Protein AF-Q4C1K3-F1 (afdb_monomer_lite)

pLDDT: mean 88.49, std 7.33, range [53.03, 94.69]

Organism: NCBI:txid165597

Structure (mmCIF, N/CA/C/O backbone):
data_AF-Q4C1K3-F1
#
_entry.id   AF-Q4C1K3-F1
#
loop_
_atom_site.group_PDB
_atom_site.id
_atom_site.type_symbol
_atom_site.label_atom_id
_atom_site.label_alt_id
_atom_site.label_comp_id
_atom_site.label_asym_id
_atom_site.label_entity_id
_atom_site.label_seq_id
_atom_site.pdbx_PDB_ins_code
_atom_site.Cartn_x
_atom_site.Cartn_y
_atom_site.Cartn_z
_atom_site.occupancy
_atom_site.B_iso_or_equiv
_atom_site.auth_seq_id
_atom_site.auth_comp_id
_atom_site.auth_asym_id
_atom_site.auth_atom_id
_atom_site.pdbx_PDB_model_num
ATOM 1 N N . MET A 1 1 ? -13.192 6.626 22.753 1.00 61.56 1 MET A N 1
ATOM 2 C CA . MET A 1 1 ? -11.757 6.448 22.426 1.00 61.56 1 MET A CA 1
ATOM 3 C C . MET A 1 1 ? -11.538 5.294 21.446 1.00 61.56 1 MET A C 1
ATOM 5 O O . MET A 1 1 ? -10.923 5.514 20.414 1.00 61.56 1 MET A O 1
ATOM 9 N N . THR A 1 2 ? -12.103 4.106 21.692 1.00 73.88 2 THR A N 1
ATOM 10 C CA . THR A 1 2 ? -11.892 2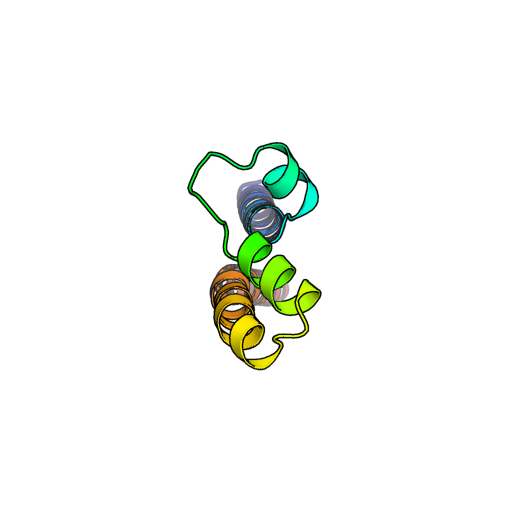.889 20.877 1.00 73.88 2 THR A CA 1
ATOM 11 C C . THR A 1 2 ? -12.230 3.031 19.386 1.00 73.88 2 THR A C 1
ATOM 13 O O . THR A 1 2 ? -11.470 2.552 18.554 1.00 73.88 2 THR A O 1
ATOM 16 N N . GLY A 1 3 ? -13.312 3.739 19.029 1.00 81.12 3 GLY A N 1
ATOM 17 C CA . GLY A 1 3 ? -13.677 3.961 17.620 1.00 81.12 3 GLY A CA 1
ATOM 18 C C . GLY A 1 3 ? -12.629 4.756 16.832 1.00 81.12 3 GLY A C 1
ATOM 19 O O . GLY A 1 3 ? -12.310 4.395 15.709 1.00 81.12 3 GLY A O 1
ATOM 20 N N . GLY A 1 4 ? -12.025 5.781 17.444 1.00 87.00 4 GLY A N 1
ATOM 21 C CA . GLY A 1 4 ? -10.969 6.573 16.803 1.00 87.00 4 GLY A CA 1
ATOM 22 C C . GLY A 1 4 ? -9.665 5.793 16.617 1.00 87.00 4 GLY A C 1
ATOM 23 O O . GLY A 1 4 ? -9.014 5.935 15.587 1.00 87.00 4 GLY A O 1
ATOM 24 N N . ILE A 1 5 ? -9.315 4.927 17.574 1.00 89.88 5 ILE A N 1
ATOM 25 C CA . ILE A 1 5 ? -8.138 4.048 17.472 1.00 89.88 5 ILE A CA 1
ATOM 26 C C . ILE A 1 5 ? -8.316 3.051 16.327 1.00 89.88 5 ILE A C 1
ATOM 28 O O . ILE A 1 5 ? -7.409 2.881 15.518 1.00 89.88 5 ILE A O 1
ATOM 32 N N . LEU A 1 6 ? -9.489 2.422 16.230 1.00 87.12 6 LEU A N 1
ATOM 33 C CA . LEU A 1 6 ? -9.777 1.460 15.170 1.00 87.12 6 LEU A CA 1
ATOM 34 C C . LEU A 1 6 ? -9.741 2.125 13.786 1.00 87.12 6 LEU A C 1
ATOM 36 O O . LEU A 1 6 ? -9.105 1.597 12.877 1.00 87.12 6 LEU A O 1
ATOM 40 N N . THR A 1 7 ? -10.314 3.325 13.657 1.00 88.31 7 THR A N 1
ATOM 41 C CA . THR A 1 7 ? -10.196 4.129 12.434 1.00 88.31 7 THR A CA 1
ATOM 42 C C . THR A 1 7 ? -8.746 4.462 12.097 1.00 88.31 7 THR A C 1
ATOM 44 O O . THR A 1 7 ? -8.335 4.285 10.954 1.00 88.31 7 THR A O 1
ATOM 47 N N . GLY A 1 8 ? -7.951 4.889 13.082 1.00 91.00 8 GLY A N 1
ATOM 48 C CA . GLY A 1 8 ? -6.531 5.185 12.890 1.00 91.00 8 GLY A CA 1
ATOM 49 C C . GLY A 1 8 ? -5.737 3.976 12.392 1.00 91.00 8 GLY A C 1
ATOM 50 O O . GLY A 1 8 ? -5.003 4.094 11.417 1.00 91.00 8 GLY A O 1
ATOM 51 N N . ILE A 1 9 ? -5.936 2.800 12.997 1.00 91.44 9 ILE A N 1
ATOM 52 C CA . ILE A 1 9 ? -5.284 1.551 12.568 1.00 91.44 9 ILE A CA 1
ATOM 53 C C . ILE A 1 9 ? -5.644 1.217 11.118 1.00 91.44 9 ILE A C 1
ATOM 55 O O . ILE A 1 9 ? -4.765 0.871 10.332 1.00 91.44 9 ILE A O 1
ATOM 59 N N . MET A 1 10 ? -6.921 1.334 10.749 1.00 90.31 10 MET A N 1
ATOM 60 C CA . MET A 1 10 ? -7.370 1.033 9.388 1.00 90.31 10 MET A CA 1
ATOM 61 C C . MET A 1 10 ? -6.783 1.991 8.350 1.00 90.31 10 MET A C 1
ATOM 63 O O . MET A 1 10 ? -6.379 1.543 7.279 1.00 90.31 10 MET A O 1
ATOM 67 N N . LEU A 1 11 ? -6.700 3.286 8.666 1.00 89.62 11 LEU A N 1
ATOM 68 C CA . LEU A 1 11 ? -6.081 4.275 7.781 1.00 89.62 11 LEU A CA 1
ATOM 69 C C . LEU A 1 11 ? -4.583 4.013 7.612 1.00 89.62 11 LEU A C 1
ATOM 71 O O . LEU A 1 11 ? -4.110 3.926 6.482 1.00 89.62 11 LEU A O 1
ATOM 75 N N . VAL A 1 12 ? -3.861 3.783 8.714 1.00 92.31 12 VAL A N 1
ATOM 76 C CA . VAL A 1 12 ? -2.426 3.457 8.674 1.00 92.31 12 VAL A CA 1
ATOM 77 C C . VAL A 1 12 ? -2.175 2.183 7.870 1.00 92.31 12 VAL A C 1
ATOM 79 O O . VAL A 1 12 ? -1.246 2.146 7.072 1.00 92.31 12 VAL A O 1
ATOM 82 N N . PHE A 1 13 ? -3.010 1.152 8.022 1.00 91.00 13 PHE A N 1
ATOM 83 C CA . PHE A 1 13 ? -2.895 -0.070 7.225 1.00 91.00 13 PHE A CA 1
ATOM 84 C C . PHE A 1 13 ? -3.014 0.211 5.720 1.00 91.00 13 PHE A C 1
ATOM 86 O O . PHE A 1 13 ? -2.178 -0.245 4.941 1.00 91.00 13 PHE A O 1
ATOM 93 N N . VAL A 1 14 ? -4.030 0.979 5.311 1.00 90.56 14 VAL A N 1
ATOM 94 C CA . VAL A 1 14 ? -4.243 1.339 3.901 1.00 90.56 14 VAL A CA 1
ATOM 95 C C . VAL A 1 14 ? -3.084 2.166 3.360 1.00 90.56 14 VAL A C 1
ATOM 97 O O . VAL A 1 14 ? -2.656 1.935 2.230 1.00 90.56 14 VAL A O 1
ATOM 100 N N . ASP A 1 15 ? -2.577 3.110 4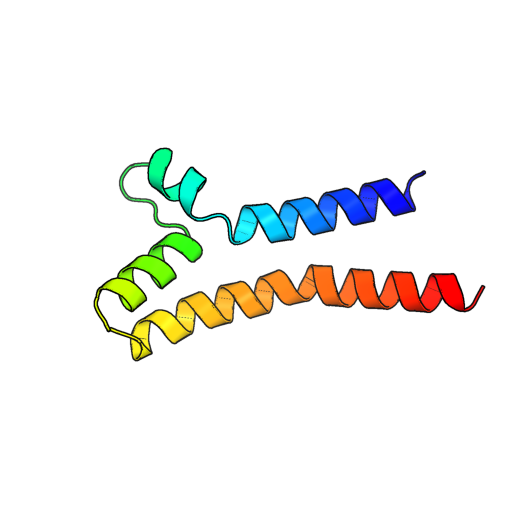.150 1.00 90.25 15 ASP A N 1
ATOM 101 C CA . ASP A 1 15 ? -1.469 3.970 3.751 1.00 90.25 15 ASP A CA 1
ATOM 102 C C . ASP A 1 15 ? -0.157 3.193 3.623 1.00 90.25 15 ASP A C 1
ATOM 104 O O . ASP A 1 15 ? 0.491 3.277 2.584 1.00 90.25 15 ASP A O 1
ATOM 108 N N . VAL A 1 16 ? 0.175 2.332 4.587 1.00 91.06 16 VAL A N 1
ATOM 109 C CA . VAL A 1 16 ? 1.389 1.502 4.531 1.00 91.06 16 VAL A CA 1
ATOM 110 C C . VAL A 1 16 ? 1.340 0.489 3.380 1.00 91.06 16 VAL A C 1
ATOM 112 O O . VAL A 1 16 ? 2.361 0.236 2.745 1.00 91.06 16 VAL A O 1
ATOM 115 N N . MET A 1 17 ? 0.171 -0.077 3.061 1.00 89.94 17 MET A N 1
ATOM 116 C CA . MET A 1 17 ? 0.032 -1.076 1.990 1.00 89.94 17 MET A CA 1
ATOM 117 C C . MET A 1 17 ? 0.430 -0.540 0.602 1.00 89.94 17 MET A C 1
ATOM 119 O O . MET A 1 17 ? 0.976 -1.287 -0.213 1.00 89.94 17 MET A O 1
ATOM 123 N N . LYS A 1 18 ? 0.143 0.735 0.318 1.00 90.19 18 LYS A N 1
ATOM 124 C CA . LYS A 1 18 ? 0.438 1.394 -0.970 1.00 90.19 18 LYS A CA 1
ATOM 125 C C . LYS A 1 18 ? 1.730 2.216 -0.946 1.00 90.19 18 LYS A C 1
ATOM 127 O O . LYS A 1 18 ? 2.047 2.860 -1.945 1.00 90.19 18 LYS A O 1
ATOM 132 N N . GLU A 1 19 ? 2.455 2.217 0.169 1.00 94.06 19 GLU A N 1
ATOM 133 C CA . GLU A 1 19 ? 3.615 3.082 0.341 1.00 94.06 19 GLU A CA 1
ATOM 134 C C . GLU A 1 19 ? 4.796 2.591 -0.501 1.00 94.06 19 GLU A C 1
ATOM 136 O O . GLU A 1 19 ? 5.390 1.537 -0.257 1.00 94.06 19 GLU A O 1
ATOM 141 N N . LEU A 1 20 ? 5.142 3.375 -1.518 1.00 91.56 20 LEU A N 1
ATOM 142 C CA . LEU A 1 20 ? 6.177 3.045 -2.493 1.00 91.56 20 LEU A CA 1
ATOM 143 C C . LEU A 1 20 ? 7.575 3.566 -2.102 1.00 91.56 20 LEU A C 1
ATOM 145 O O . LEU A 1 20 ? 8.524 2.786 -2.167 1.00 91.56 20 LEU A O 1
ATOM 149 N N . PRO A 1 21 ? 7.758 4.831 -1.669 1.00 88.06 21 PRO A N 1
ATOM 150 C CA . PRO A 1 21 ? 9.095 5.375 -1.420 1.00 88.06 21 PRO A CA 1
ATOM 151 C C . PRO A 1 21 ? 9.855 4.603 -0.336 1.00 88.06 21 PRO A C 1
ATOM 153 O O . PRO A 1 21 ? 10.995 4.190 -0.545 1.00 88.06 21 PRO A O 1
ATOM 156 N N . ALA A 1 22 ? 9.209 4.345 0.805 1.00 89.56 22 ALA A N 1
ATOM 157 C CA . ALA A 1 22 ? 9.828 3.620 1.912 1.00 89.56 22 ALA A CA 1
ATOM 158 C C . ALA A 1 22 ? 10.159 2.164 1.543 1.00 89.56 22 ALA A C 1
ATOM 160 O O . ALA A 1 22 ? 11.219 1.653 1.907 1.00 89.56 22 ALA A O 1
ATOM 161 N N . THR A 1 23 ? 9.278 1.499 0.787 1.00 91.44 23 THR A N 1
ATOM 162 C CA . THR A 1 23 ? 9.481 0.100 0.390 1.00 91.44 23 THR A CA 1
ATOM 163 C C . THR A 1 23 ? 10.550 -0.053 -0.686 1.00 91.44 23 THR A C 1
ATOM 165 O O . THR A 1 23 ? 11.256 -1.056 -0.672 1.00 91.44 23 THR A O 1
ATOM 168 N N . LEU A 1 24 ? 10.743 0.940 -1.559 1.00 88.31 24 LEU A N 1
ATOM 169 C CA . LEU A 1 24 ? 11.873 0.972 -2.492 1.00 88.31 24 LEU A CA 1
ATOM 170 C C . LEU A 1 24 ? 13.214 1.153 -1.770 1.00 88.31 24 LEU A C 1
ATOM 172 O O . LEU A 1 24 ? 14.187 0.500 -2.137 1.00 88.31 24 LEU A O 1
ATOM 176 N N . VAL A 1 25 ? 13.266 1.999 -0.735 1.00 91.00 25 VAL A N 1
ATOM 177 C CA . VAL A 1 25 ? 14.499 2.261 0.030 1.00 91.00 25 VAL A CA 1
ATOM 178 C C . VAL A 1 25 ? 14.910 1.057 0.882 1.00 91.00 25 VAL A C 1
ATOM 180 O O . VAL A 1 25 ? 16.094 0.744 0.969 1.00 91.00 25 VAL A O 1
ATOM 183 N N . ILE A 1 26 ? 13.946 0.372 1.503 1.00 91.81 26 ILE A N 1
ATOM 184 C CA . ILE A 1 26 ? 14.191 -0.738 2.445 1.00 91.81 26 ILE A CA 1
ATOM 185 C C . ILE A 1 26 ? 13.983 -2.104 1.755 1.00 91.81 26 ILE A C 1
ATOM 187 O O . ILE A 1 26 ? 13.842 -3.134 2.410 1.00 91.81 26 ILE A O 1
ATOM 191 N N . ARG A 1 27 ? 13.939 -2.139 0.416 1.00 89.06 27 ARG A N 1
ATOM 192 C CA . ARG A 1 27 ? 13.647 -3.354 -0.357 1.00 89.06 27 ARG A CA 1
ATOM 193 C C . ARG A 1 27 ? 14.640 -4.478 -0.005 1.00 89.06 27 ARG A C 1
ATOM 195 O O . ARG A 1 27 ? 15.833 -4.330 -0.279 1.00 89.06 27 ARG A O 1
ATOM 202 N N . PRO A 1 28 ? 14.185 -5.612 0.561 1.00 87.56 28 PRO A N 1
ATOM 203 C CA . PRO A 1 28 ? 15.054 -6.749 0.817 1.00 87.56 28 PRO A CA 1
ATOM 204 C C . PRO A 1 28 ? 15.350 -7.516 -0.477 1.00 87.56 28 PRO A C 1
ATOM 206 O O . PRO A 1 28 ? 14.603 -7.456 -1.455 1.00 87.56 28 PRO A O 1
ATOM 209 N N . PHE A 1 29 ? 16.435 -8.288 -0.477 1.00 82.56 29 PHE A N 1
ATOM 210 C CA . PHE A 1 29 ? 16.795 -9.123 -1.621 1.00 82.56 29 PHE A CA 1
ATOM 211 C C . PHE A 1 29 ? 15.703 -10.165 -1.918 1.00 82.56 29 PHE A C 1
ATOM 213 O O . PHE A 1 29 ? 15.206 -10.831 -1.012 1.00 82.56 29 PHE A O 1
ATOM 220 N N . ASN A 1 30 ? 15.360 -10.319 -3.202 1.00 83.06 30 ASN A N 1
ATOM 221 C CA . ASN A 1 30 ? 14.355 -11.257 -3.726 1.00 83.06 30 ASN A CA 1
ATOM 222 C C . ASN A 1 30 ? 12.911 -11.055 -3.228 1.00 83.06 30 ASN A C 1
ATOM 224 O O . ASN A 1 30 ? 12.093 -11.967 -3.366 1.00 83.06 30 ASN A O 1
ATOM 228 N N . PHE A 1 31 ? 12.566 -9.889 -2.675 1.00 87.88 31 PHE A N 1
ATOM 229 C CA . PHE A 1 31 ? 11.205 -9.621 -2.218 1.00 87.88 31 PHE A CA 1
ATOM 230 C C . PHE A 1 31 ? 10.642 -8.326 -2.800 1.00 87.88 31 PHE A C 1
ATOM 232 O O . PHE A 1 31 ? 11.147 -7.236 -2.538 1.00 87.88 31 PHE A O 1
ATOM 239 N N . ASP A 1 32 ? 9.535 -8.466 -3.530 1.00 88.88 32 ASP A N 1
ATOM 240 C CA . ASP A 1 32 ? 8.807 -7.353 -4.132 1.00 88.88 32 ASP A CA 1
ATOM 241 C C . ASP A 1 32 ? 7.403 -7.269 -3.564 1.00 88.88 32 ASP A C 1
ATOM 243 O O . ASP A 1 32 ? 6.621 -8.221 -3.649 1.00 88.88 32 ASP A O 1
ATOM 247 N N . THR A 1 33 ? 7.075 -6.103 -3.011 1.00 92.38 33 THR A N 1
ATOM 248 C CA . THR A 1 33 ? 5.710 -5.786 -2.598 1.00 92.38 33 THR A CA 1
ATOM 249 C C . THR A 1 33 ? 4.823 -5.595 -3.828 1.00 92.38 33 THR A C 1
ATOM 251 O O . THR A 1 33 ? 5.300 -5.336 -4.937 1.00 92.38 33 THR A O 1
ATOM 254 N N . LEU A 1 34 ? 3.504 -5.689 -3.643 1.00 89.62 34 LEU A N 1
ATOM 255 C CA . LEU A 1 34 ? 2.548 -5.411 -4.718 1.00 89.62 34 LEU A CA 1
ATOM 256 C C . LEU A 1 34 ? 2.751 -4.003 -5.300 1.00 89.62 34 LEU A C 1
ATOM 258 O O . LEU A 1 34 ? 2.730 -3.849 -6.518 1.00 89.62 34 LEU A O 1
ATOM 262 N N . ALA A 1 35 ? 3.012 -3.003 -4.448 1.00 91.50 35 ALA A N 1
ATOM 263 C CA . ALA A 1 35 ? 3.278 -1.629 -4.871 1.00 91.50 35 ALA A CA 1
ATOM 264 C C . ALA A 1 35 ? 4.523 -1.531 -5.769 1.00 91.50 35 ALA A C 1
ATOM 266 O O . ALA A 1 35 ? 4.473 -0.893 -6.819 1.00 91.50 35 ALA A O 1
ATOM 267 N N . ILE A 1 36 ? 5.607 -2.225 -5.404 1.00 92.94 36 ILE A N 1
ATOM 268 C CA . ILE A 1 36 ? 6.839 -2.267 -6.202 1.00 92.94 36 ILE A CA 1
ATOM 269 C C . ILE A 1 36 ? 6.587 -2.936 -7.559 1.00 92.94 36 ILE A C 1
ATOM 271 O O . ILE A 1 36 ? 7.023 -2.404 -8.575 1.00 92.94 36 ILE A O 1
ATOM 275 N N . ARG A 1 37 ? 5.838 -4.047 -7.611 1.00 92.06 37 ARG A N 1
ATOM 276 C CA . ARG A 1 37 ? 5.524 -4.733 -8.881 1.00 92.06 37 ARG A CA 1
ATOM 277 C C . ARG A 1 37 ? 4.677 -3.880 -9.820 1.00 92.06 37 ARG A C 1
ATOM 279 O O . ARG A 1 37 ? 4.948 -3.851 -11.015 1.00 92.06 37 ARG A O 1
ATOM 286 N N . VAL A 1 38 ? 3.667 -3.179 -9.295 1.00 93.50 38 VAL A N 1
ATOM 287 C CA . VAL A 1 38 ? 2.880 -2.219 -10.091 1.00 93.50 38 VAL A CA 1
ATOM 288 C C . VAL A 1 38 ? 3.791 -1.135 -10.646 1.00 93.50 38 VAL A C 1
ATOM 290 O O . VAL A 1 38 ? 3.734 -0.851 -11.837 1.00 93.50 38 VAL A O 1
ATOM 293 N N . TYR A 1 39 ? 4.645 -0.561 -9.797 1.00 92.88 39 TYR A N 1
ATOM 294 C CA . TYR A 1 39 ? 5.567 0.492 -10.200 1.00 92.88 39 TYR A CA 1
ATOM 295 C C . TYR A 1 39 ? 6.555 0.023 -11.275 1.00 92.88 39 TYR A C 1
ATOM 297 O O . TYR A 1 39 ? 6.754 0.737 -12.252 1.00 92.88 39 TYR A O 1
ATOM 305 N N . GLN A 1 40 ? 7.123 -1.177 -11.141 1.00 92.62 40 GLN A N 1
ATOM 306 C CA . GLN A 1 40 ? 8.031 -1.766 -12.128 1.00 92.62 40 GLN A CA 1
ATOM 307 C C . GLN A 1 40 ? 7.332 -1.988 -13.471 1.00 92.62 40 GLN A C 1
ATOM 309 O O . GLN A 1 40 ? 7.758 -1.422 -14.469 1.00 92.62 40 GLN A O 1
ATOM 314 N N . TYR A 1 41 ? 6.211 -2.720 -13.499 1.00 93.62 41 TYR A N 1
ATOM 315 C CA . TYR A 1 41 ? 5.500 -2.982 -14.755 1.00 93.62 41 TYR A CA 1
ATOM 316 C C . TYR A 1 41 ? 4.951 -1.712 -15.410 1.00 93.62 41 TYR A C 1
ATOM 318 O O . TYR A 1 41 ? 4.913 -1.631 -16.633 1.00 93.62 41 TYR A O 1
ATOM 326 N N . ALA A 1 42 ? 4.535 -0.719 -14.622 1.00 92.38 42 ALA A N 1
ATOM 327 C CA . ALA A 1 42 ? 4.109 0.570 -15.156 1.00 92.38 42 ALA A CA 1
ATOM 328 C C . ALA A 1 42 ? 5.288 1.380 -15.720 1.00 92.38 42 ALA A C 1
ATOM 330 O O . ALA A 1 42 ? 5.139 1.994 -16.772 1.00 92.38 42 ALA A O 1
ATOM 331 N N . SER A 1 43 ? 6.445 1.359 -15.047 1.00 92.44 43 SER A N 1
ATOM 332 C CA . SER A 1 43 ? 7.673 2.022 -15.516 1.00 92.44 43 SER A CA 1
ATOM 333 C C . SER A 1 43 ? 8.237 1.361 -16.775 1.00 92.44 43 SER A C 1
ATOM 335 O O . SER A 1 43 ? 8.785 2.051 -17.625 1.00 92.44 43 SER A O 1
ATOM 337 N N . ASP A 1 44 ? 8.036 0.051 -16.921 1.00 94.38 44 ASP A N 1
ATOM 338 C CA . ASP A 1 44 ? 8.400 -0.727 -18.109 1.00 94.38 44 ASP A CA 1
ATOM 339 C C . ASP A 1 44 ? 7.354 -0.617 -19.242 1.00 94.38 44 ASP A C 1
ATOM 341 O O . ASP A 1 44 ? 7.404 -1.383 -20.201 1.00 94.38 44 ASP A O 1
ATOM 345 N N . GLU A 1 45 ? 6.360 0.274 -19.122 1.00 91.81 45 GLU A N 1
ATOM 346 C CA . GLU A 1 45 ? 5.238 0.454 -20.065 1.00 91.81 45 GLU A CA 1
ATOM 347 C C . GLU A 1 45 ? 4.356 -0.801 -20.277 1.00 91.81 45 GLU A C 1
ATOM 349 O O . GLU A 1 45 ? 3.476 -0.844 -21.141 1.00 91.81 45 GLU A O 1
ATOM 354 N N . ARG A 1 46 ? 4.500 -1.827 -19.431 1.00 93.12 46 ARG A N 1
ATOM 355 C CA . ARG A 1 46 ? 3.747 -3.094 -19.468 1.00 93.12 46 ARG A CA 1
ATOM 356 C C . ARG A 1 46 ? 2.444 -2.992 -18.677 1.00 93.12 46 ARG A C 1
ATOM 358 O O . ARG A 1 46 ? 2.203 -3.725 -17.715 1.00 93.12 46 ARG A O 1
ATOM 365 N N . LEU A 1 47 ? 1.556 -2.102 -19.117 1.00 90.38 47 LEU A N 1
ATOM 366 C CA . LEU A 1 47 ? 0.286 -1.808 -18.435 1.00 90.38 47 LEU A CA 1
ATOM 367 C C . LEU A 1 47 ? -0.604 -3.046 -18.236 1.00 90.38 47 LEU A C 1
ATOM 369 O O . LEU A 1 47 ? -1.254 -3.181 -17.199 1.00 90.38 47 LEU A O 1
ATOM 3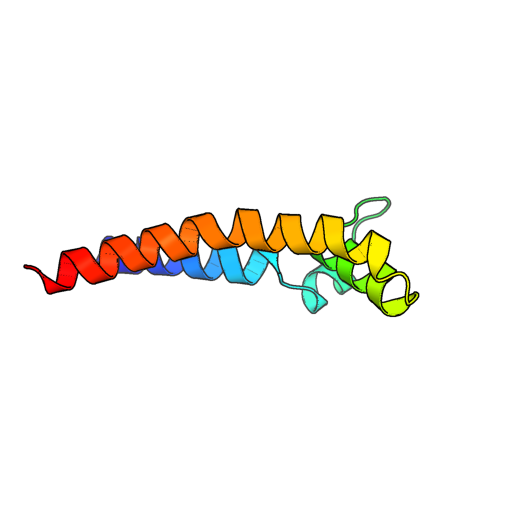73 N N . SER A 1 48 ? -0.609 -3.971 -19.199 1.00 92.50 48 SER A N 1
ATOM 374 C CA . SER A 1 48 ? -1.383 -5.217 -19.117 1.00 92.50 48 SER A CA 1
ATOM 375 C C . SER A 1 48 ? -0.969 -6.086 -17.929 1.00 92.50 48 SER A C 1
ATOM 377 O O . SER A 1 48 ? -1.813 -6.707 -17.289 1.00 92.50 48 SER A O 1
ATOM 379 N N . GLU A 1 49 ? 0.322 -6.101 -17.604 1.00 92.62 49 GLU A N 1
ATOM 380 C CA . GLU A 1 49 ? 0.868 -6.883 -16.494 1.00 92.62 49 GLU A CA 1
ATOM 381 C C . GLU A 1 49 ? 0.814 -6.120 -15.174 1.00 92.62 49 GLU A C 1
ATOM 383 O O . GLU A 1 49 ? 0.616 -6.732 -14.127 1.00 92.62 49 GLU A O 1
ATOM 388 N N . ALA A 1 50 ? 0.892 -4.785 -15.219 1.00 93.75 50 ALA A N 1
ATOM 389 C CA . ALA A 1 50 ? 0.673 -3.917 -14.063 1.00 93.75 50 ALA A CA 1
ATOM 390 C C . ALA A 1 50 ? -0.774 -3.986 -13.537 1.00 93.75 50 ALA A C 1
ATOM 392 O O . ALA A 1 50 ? -1.008 -3.801 -12.340 1.00 93.75 50 ALA A O 1
ATOM 393 N N . ALA A 1 51 ? -1.746 -4.279 -14.408 1.00 93.56 51 ALA A N 1
ATOM 394 C CA . ALA A 1 51 ? -3.163 -4.314 -14.054 1.00 93.56 51 ALA A CA 1
ATOM 395 C C . ALA A 1 51 ? -3.481 -5.345 -12.959 1.00 93.56 51 ALA A C 1
ATOM 397 O O . ALA A 1 51 ? -4.211 -5.036 -12.020 1.00 93.56 51 ALA A O 1
ATOM 398 N N . ALA A 1 52 ? -2.912 -6.551 -13.033 1.00 94.62 52 ALA A N 1
ATOM 399 C CA . ALA A 1 52 ? -3.166 -7.607 -12.053 1.00 94.62 52 ALA A CA 1
ATOM 400 C C . ALA A 1 52 ? -2.737 -7.231 -10.613 1.00 94.62 52 ALA A C 1
ATOM 402 O O . ALA A 1 52 ? -3.583 -7.278 -9.714 1.00 94.62 52 ALA A O 1
ATOM 403 N N . PRO A 1 53 ? -1.480 -6.817 -10.345 1.00 93.31 53 PRO A N 1
ATOM 404 C CA . PRO A 1 53 ? -1.078 -6.387 -9.011 1.00 93.31 53 PRO A CA 1
ATOM 405 C C . PRO A 1 53 ? -1.766 -5.082 -8.582 1.00 93.31 53 PRO A C 1
ATOM 407 O O . PRO A 1 53 ? -2.059 -4.932 -7.398 1.00 93.31 53 PRO A O 1
ATOM 410 N N . ALA A 1 54 ? -2.112 -4.177 -9.507 1.00 93.38 54 ALA A N 1
ATOM 411 C CA . ALA A 1 54 ? -2.855 -2.958 -9.177 1.00 93.38 54 ALA A CA 1
ATOM 412 C C . ALA A 1 54 ? -4.278 -3.272 -8.692 1.00 93.38 54 ALA A C 1
ATOM 414 O O . ALA A 1 54 ? -4.713 -2.759 -7.660 1.00 93.38 54 ALA A O 1
ATOM 415 N N . LEU A 1 55 ? -4.983 -4.172 -9.383 1.00 94.69 55 LEU A N 1
ATOM 416 C CA . LEU A 1 55 ? -6.302 -4.643 -8.963 1.00 94.69 55 LEU A CA 1
ATOM 417 C C . LEU A 1 55 ? -6.239 -5.367 -7.617 1.00 94.69 55 LEU A C 1
ATOM 419 O O . LEU A 1 55 ? -7.119 -5.165 -6.785 1.00 94.69 55 LEU A O 1
ATOM 423 N N . ALA A 1 56 ? -5.189 -6.151 -7.359 1.00 93.88 56 ALA A N 1
ATOM 424 C CA . ALA A 1 56 ? -4.999 -6.788 -6.058 1.00 93.88 56 ALA A CA 1
ATOM 425 C C . ALA A 1 56 ? -4.870 -5.754 -4.922 1.00 93.88 56 ALA A C 1
ATOM 427 O O . ALA A 1 56 ? -5.530 -5.902 -3.893 1.00 93.88 56 ALA A O 1
ATOM 428 N N . ILE A 1 57 ? -4.091 -4.679 -5.116 1.00 93.19 57 ILE A N 1
ATOM 429 C CA . ILE A 1 57 ? -3.985 -3.576 -4.141 1.00 93.19 57 ILE A CA 1
ATOM 430 C C . ILE A 1 57 ? -5.353 -2.934 -3.905 1.00 93.19 57 ILE A C 1
ATOM 432 O O . ILE A 1 57 ? -5.736 -2.718 -2.756 1.00 93.19 57 ILE A O 1
ATOM 436 N N . VAL A 1 58 ? -6.107 -2.654 -4.972 1.00 93.50 58 VAL A N 1
ATOM 437 C CA . VAL A 1 58 ? -7.444 -2.055 -4.865 1.00 93.50 58 VAL A CA 1
ATOM 438 C C . VAL A 1 58 ? -8.390 -2.967 -4.087 1.00 93.50 58 VAL A C 1
ATOM 440 O O . VAL A 1 58 ? -9.040 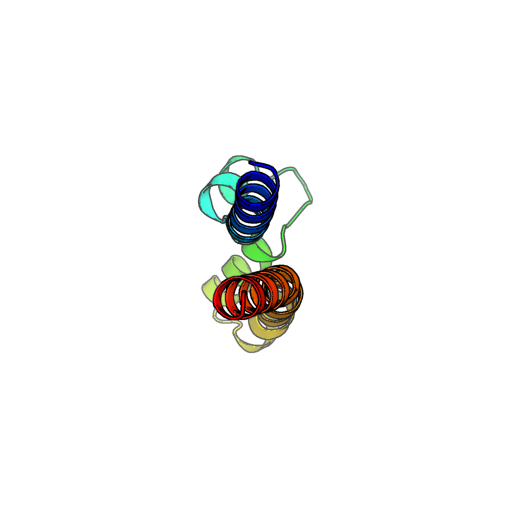-2.498 -3.157 1.00 93.50 58 VAL A O 1
ATOM 443 N N . LEU A 1 59 ? -8.443 -4.261 -4.412 1.00 93.25 59 LEU A N 1
ATOM 444 C CA . LEU A 1 59 ? -9.320 -5.222 -3.739 1.00 93.25 59 LEU A CA 1
ATOM 445 C C . LEU A 1 59 ? -9.014 -5.328 -2.242 1.00 93.25 59 LEU A C 1
ATOM 447 O O . LEU A 1 59 ? -9.933 -5.274 -1.426 1.00 93.25 59 LEU A O 1
ATOM 451 N N . VAL A 1 60 ? -7.736 -5.423 -1.868 1.00 91.88 60 VAL A N 1
ATOM 452 C CA . VAL A 1 60 ? -7.329 -5.507 -0.457 1.00 91.88 60 VAL A CA 1
ATOM 453 C C . VAL A 1 60 ? -7.576 -4.181 0.267 1.00 91.88 60 VAL A C 1
ATOM 455 O O . VAL A 1 60 ? -8.106 -4.175 1.377 1.00 91.88 60 VAL A O 1
ATOM 458 N N . GLY A 1 61 ? -7.262 -3.049 -0.368 1.00 89.69 61 GLY A N 1
ATOM 459 C CA . GLY A 1 61 ? -7.467 -1.714 0.199 1.00 89.69 61 GLY A CA 1
ATOM 460 C C . GLY A 1 61 ? -8.937 -1.333 0.359 1.00 89.69 61 GLY A C 1
ATOM 461 O O . GLY A 1 61 ? -9.279 -0.531 1.225 1.00 89.69 61 GLY A O 1
ATOM 462 N N . MET A 1 62 ? -9.829 -1.932 -0.428 1.00 91.56 62 MET A N 1
ATOM 463 C CA . MET A 1 62 ? -11.260 -1.649 -0.367 1.00 91.56 62 MET A CA 1
ATOM 464 C C . MET A 1 62 ? -11.918 -2.199 0.904 1.00 91.56 62 MET A C 1
ATOM 466 O O . MET A 1 62 ? -12.864 -1.594 1.405 1.00 91.56 62 MET A O 1
ATOM 470 N N . ILE A 1 63 ? -11.399 -3.296 1.465 1.00 90.44 63 ILE A N 1
ATOM 471 C CA . ILE A 1 63 ? -11.928 -3.935 2.682 1.00 90.44 63 ILE A CA 1
ATOM 472 C C . ILE A 1 63 ? -12.013 -2.944 3.862 1.00 90.44 63 ILE A C 1
ATOM 474 O O . ILE A 1 63 ? -13.118 -2.718 4.369 1.00 90.44 63 ILE A O 1
ATOM 478 N N . PRO A 1 64 ? -10.907 -2.312 4.307 1.00 87.62 64 PRO A N 1
ATOM 479 C CA . PRO A 1 64 ? -10.952 -1.352 5.406 1.00 87.62 64 PRO A CA 1
ATOM 480 C C . PRO A 1 64 ? -11.751 -0.095 5.055 1.00 87.62 64 PRO A C 1
ATOM 482 O O . PRO A 1 64 ? -12.450 0.435 5.913 1.00 87.62 64 PRO A O 1
ATOM 485 N N . VAL A 1 65 ? -11.714 0.359 3.798 1.00 88.44 65 VAL A N 1
ATOM 486 C CA . VAL A 1 65 ? -12.449 1.555 3.357 1.00 88.44 65 VAL A CA 1
ATOM 487 C C . VAL A 1 65 ? -13.962 1.348 3.440 1.00 88.44 65 VAL A C 1
ATOM 489 O O . VAL A 1 65 ? -14.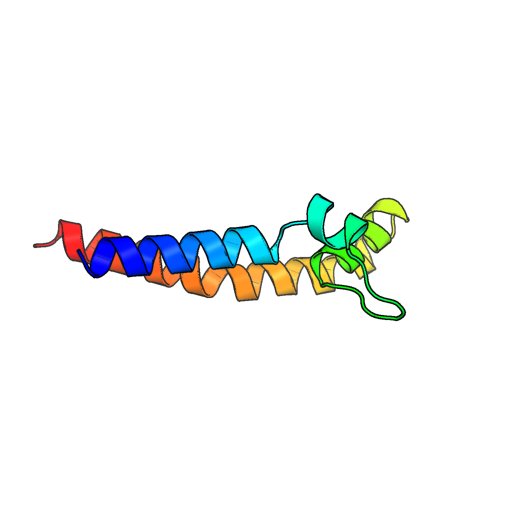663 2.193 3.998 1.00 88.44 65 VAL A O 1
ATOM 492 N N . ILE A 1 66 ? -14.477 0.221 2.936 1.00 91.00 66 ILE A N 1
ATOM 493 C CA . ILE A 1 66 ? -15.906 -0.114 3.023 1.00 91.00 66 ILE A CA 1
ATOM 494 C C . ILE A 1 66 ? -16.321 -0.236 4.484 1.00 91.00 66 ILE A C 1
ATOM 496 O O . ILE A 1 66 ? -17.339 0.327 4.882 1.00 91.00 66 ILE A O 1
ATOM 500 N N . PHE A 1 67 ? -15.526 -0.937 5.292 1.00 88.88 67 PHE A N 1
ATOM 501 C CA . PHE A 1 67 ? -15.830 -1.134 6.703 1.00 88.88 67 PHE A CA 1
ATOM 502 C C . PHE A 1 67 ? -15.898 0.196 7.469 1.00 88.88 67 PHE A C 1
ATOM 504 O O . PHE A 1 67 ? -16.861 0.433 8.201 1.00 88.88 67 PHE A O 1
ATOM 511 N N . LEU A 1 68 ? -14.937 1.100 7.246 1.00 87.38 68 LEU A N 1
ATOM 512 C CA . LEU A 1 68 ? -14.958 2.448 7.819 1.00 87.38 68 LEU A CA 1
ATOM 513 C C . LEU A 1 68 ? -16.161 3.256 7.342 1.00 87.38 68 LEU A C 1
ATOM 515 O O . LEU A 1 68 ? -16.829 3.892 8.154 1.00 87.38 68 LEU A O 1
ATOM 519 N N . SER A 1 69 ? -16.459 3.217 6.043 1.00 87.88 69 SER A N 1
ATOM 520 C CA . SER A 1 69 ? -17.620 3.904 5.475 1.00 87.88 69 SER A CA 1
ATOM 521 C C . SER A 1 69 ? -18.913 3.451 6.160 1.00 87.88 69 SER A C 1
ATOM 523 O O . SER A 1 69 ? -19.692 4.281 6.629 1.00 87.88 69 SER A O 1
ATOM 525 N N . TRP A 1 70 ? -19.079 2.139 6.340 1.00 87.88 70 TRP A N 1
ATOM 526 C CA . TRP A 1 70 ? -20.211 1.552 7.055 1.00 87.88 70 TRP A CA 1
ATOM 527 C C . TRP A 1 70 ? -20.295 2.011 8.515 1.00 87.88 70 TRP A C 1
ATOM 529 O O . TRP A 1 70 ? -21.367 2.405 8.980 1.00 87.88 70 TRP A O 1
ATOM 539 N N . GLN A 1 71 ? -19.170 2.008 9.237 1.00 85.56 71 GLN A N 1
ATOM 540 C CA . GLN A 1 71 ? -19.123 2.462 10.629 1.00 85.56 71 GLN A CA 1
ATOM 541 C C . GLN A 1 71 ? -19.489 3.944 10.770 1.00 85.56 71 GLN A C 1
ATOM 543 O O . GL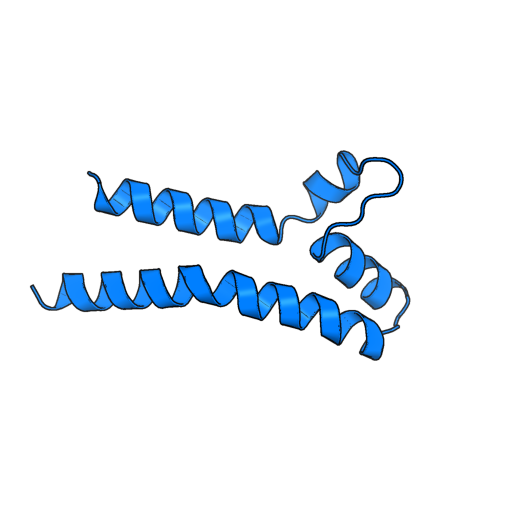N A 1 71 ? -20.252 4.302 11.669 1.00 85.56 71 GLN A O 1
ATOM 548 N N . ILE A 1 72 ? -18.998 4.797 9.866 1.00 84.62 72 ILE A N 1
ATOM 549 C CA . ILE A 1 72 ? -19.296 6.236 9.855 1.00 84.62 72 ILE A CA 1
ATOM 550 C C . ILE A 1 72 ? -20.781 6.482 9.554 1.00 84.62 72 ILE A C 1
ATOM 552 O O . ILE A 1 72 ? -21.415 7.325 10.192 1.00 84.62 72 ILE A O 1
ATOM 556 N N . THR A 1 73 ? -21.372 5.751 8.604 1.00 86.19 73 THR A N 1
ATOM 557 C CA . THR A 1 73 ? -22.809 5.860 8.307 1.00 86.19 73 THR A CA 1
ATOM 558 C C . THR A 1 73 ? -23.662 5.435 9.502 1.00 86.19 73 THR A C 1
ATOM 560 O O . THR A 1 73 ? -24.655 6.096 9.813 1.00 86.19 73 THR A O 1
ATOM 563 N N . GLN A 1 74 ? -23.265 4.376 10.211 1.00 80.44 74 GLN A N 1
ATOM 564 C CA . GLN A 1 74 ? -23.992 3.887 11.380 1.00 80.44 74 GLN A CA 1
ATOM 565 C C . GLN A 1 74 ? -23.884 4.837 12.581 1.00 80.44 74 GLN A C 1
ATOM 567 O O . GLN A 1 74 ? -24.864 5.008 13.305 1.00 80.44 74 GLN A O 1
ATOM 572 N N . SER A 1 75 ? -22.734 5.492 12.787 1.00 75.00 75 SER A N 1
ATOM 573 C CA . SER A 1 75 ? -22.572 6.465 13.875 1.00 75.00 75 SER A CA 1
ATOM 574 C C . SER A 1 75 ? -23.385 7.740 13.660 1.00 75.00 75 SER A C 1
ATOM 576 O O . SER A 1 75 ? -23.754 8.373 14.636 1.00 75.00 75 SER A O 1
ATOM 578 N N . ARG A 1 76 ? -23.673 8.118 12.405 1.00 72.00 76 ARG A N 1
ATOM 579 C CA . ARG A 1 76 ? -24.536 9.270 12.075 1.00 72.00 76 ARG A CA 1
ATOM 580 C C . ARG A 1 76 ? -26.033 8.995 12.252 1.00 72.00 76 ARG A C 1
ATOM 582 O O . ARG A 1 76 ? -26.815 9.938 12.234 1.00 72.00 76 ARG A O 1
ATOM 589 N N . ARG A 1 77 ? -26.440 7.723 12.347 1.00 63.88 77 ARG A N 1
ATOM 590 C CA . ARG A 1 77 ? -27.841 7.310 12.563 1.00 63.88 77 ARG A CA 1
ATOM 591 C C . ARG A 1 77 ? -28.227 7.191 14.042 1.00 63.88 77 ARG A C 1
ATOM 593 O O . ARG A 1 77 ? -29.406 6.991 14.319 1.00 63.88 77 ARG A O 1
ATOM 600 N N . ARG A 1 78 ? -27.261 7.265 14.960 1.00 53.03 78 ARG A N 1
ATOM 601 C CA . ARG A 1 78 ? -27.489 7.393 16.406 1.00 53.03 78 ARG A CA 1
ATOM 602 C C . ARG A 1 78 ? -27.378 8.851 16.815 1.00 53.03 78 ARG A C 1
ATOM 604 O O . ARG A 1 78 ? -28.107 9.215 17.757 1.00 53.03 78 ARG A O 1
#

Radius of gyration: 15.85 Å; chains: 1; bounding box: 45×20×42 Å

Sequence (78 aa):
MTGGILTGIMLVFVDVMKELPATLVIRPFNFDTLAIRVYQYASDERLSEAAAPALAIVLVGMIPVIFLSWQITQSRRR

Secondary structure (DSSP, 8-state):
-HHHHHHHHHHHHHHHHT--HHHHHTPPTT---HHHHHHHHHHTT-HHHHHHHHHHHHHHHHHHHHHHHHHHHHHTT-

Foldseek 3Di:
DVLVVLLVVLVVVLCVLQDDPVCVVVPDPPDDRLNRQLVVCVVVVVVVRSVVSVVVSVVVNVVSVVVNVVVVVVVVVD

InterPro domains:
  IPR035906 MetI-like superfamily [G3DSA:1.10.3720.10] (1-76)
  IPR035906 MetI-like superfamily [SSF161098] (3-71)